Protein 2LR2 (pdb70)

Foldseek 3Di:
DDFDQADDVFVVLLVVLVPLPPDDPVLSCVLQQVQQPQDFDPVVPDPDQDDPSRGHDPSVVSSVVSVVCSVVVDDD

Sequence (76 aa):
GVDNKFNKEQQNAFYEILHLPNLNEEQRNAFIQSLKDDSYIDTNNDGAYEGDELSGSQSANLLAEAKKLNDAQAPKGVDNKFNKEQQNAFYEILHLPNLNEEQRNAFIQSLKDDSYIDTNNDGAYEGDELSGSQSANLLAEAKKLNDAQAPK

Solvent-accessible surface area: 5838 Å² total; per-residue (Å²): 135,142,123,93,165,56,84,175,110,25,64,95,2,42,126,83,0,80,124,26,95,121,100,66,118,150,60,82,71,46,23,18,88,53,2,44,76,92,38,129,60,37,62,96,129,86,79,48,119,61,48,95,6,55,20,11,11,144,1,55,110,20,44,46,94,0,124,150,62,27,86,73,129,46,110,274

Structure (mmCIF, N/CA/C/O backbone):
data_2LR2
#
_entry.id   2LR2
#
loop_
_atom_site.group_PDB
_atom_site.id
_atom_site.type_symbol
_atom_site.label_atom_id
_atom_site.label_alt_id
_atom_site.label_comp_id
_atom_site.label_asym_id
_atom_site.label_entity_id
_atom_site.label_seq_id
_atom_site.pdbx_PDB_ins_code
_atom_site.Cartn_x
_atom_site.Cartn_y
_atom_site.Cartn_z
_atom_site.occupancy
_atom_site.B_iso_or_equiv
_atom_site.auth_seq_id
_atom_site.auth_comp_id
_atom_site.auth_asym_id
_atom_site.auth_atom_id
_atom_site.pdbx_PDB_model_num
ATOM 1 N N . GLY A 1 13 ? 4.372 22.510 9.672 1.00 0.00 13 GLY A N 1
ATOM 2 C CA . GLY A 1 13 ? 4.309 21.780 10.971 1.00 0.00 13 GLY A CA 1
ATOM 3 C C . GLY A 1 13 ? 2.894 21.231 11.195 1.00 0.00 13 GLY A C 1
ATOM 4 O O . GLY A 1 13 ? 2.307 21.435 12.268 1.00 0.00 13 GLY A O 1
ATOM 8 N N . VAL A 1 14 ? 2.350 20.534 10.162 1.00 0.00 14 VAL A N 1
ATOM 9 C CA . VAL A 1 14 ? 0.983 19.930 10.201 1.00 0.00 14 VAL A CA 1
ATOM 10 C C . VAL A 1 14 ? 1.095 18.404 9.933 1.00 0.00 14 VAL A C 1
ATOM 11 O O . VAL A 1 14 ? 1.759 17.989 8.978 1.00 0.00 14 VAL A O 1
ATOM 24 N N . ASP A 1 15 ? 0.421 17.584 10.796 1.00 0.00 15 ASP A N 1
ATOM 25 C CA . ASP A 1 15 ? 0.405 16.091 10.692 1.00 0.00 15 ASP A CA 1
ATOM 26 C C . ASP A 1 15 ? -0.432 15.645 9.456 1.00 0.00 15 ASP A C 1
ATOM 27 O O . ASP A 1 15 ? -1.438 16.288 9.118 1.00 0.00 15 ASP A O 1
ATOM 36 N N . ASN A 1 16 ? 0.038 14.557 8.784 1.00 0.00 16 ASN A N 1
ATOM 37 C CA . ASN A 1 16 ? -0.590 13.988 7.552 1.00 0.00 16 ASN A CA 1
ATOM 38 C C . ASN A 1 16 ? -1.453 12.741 7.897 1.00 0.00 16 ASN A C 1
ATOM 39 O O . ASN A 1 16 ? -1.096 11.957 8.781 1.00 0.00 16 ASN A O 1
ATOM 50 N N . LYS A 1 17 ? -2.595 12.613 7.179 1.00 0.00 17 LYS A N 1
ATOM 51 C CA . LYS A 1 17 ? -3.607 11.516 7.342 1.00 0.00 17 LYS A CA 1
ATOM 52 C C . LYS A 1 17 ? -3.529 10.519 6.161 1.00 0.00 17 LYS A C 1
ATOM 53 O O . LYS A 1 17 ? -3.204 10.939 5.046 1.00 0.00 17 LYS A O 1
ATOM 72 N N . PHE A 1 18 ? -3.926 9.212 6.368 1.00 0.00 18 PHE A N 1
ATOM 73 C CA . PHE A 1 18 ? -3.978 8.249 5.219 1.00 0.00 18 PHE A CA 1
ATOM 74 C C . PHE A 1 18 ? -5.091 8.796 4.369 1.00 0.00 18 PHE A C 1
ATOM 75 O O . PHE A 1 18 ? -6.169 8.950 4.974 1.00 0.00 18 PHE A O 1
ATOM 92 N N . ASN A 1 19 ? -5.016 9.216 3.036 1.00 0.00 19 ASN A N 1
ATOM 93 C CA . ASN A 1 19 ? -6.312 9.779 2.677 1.00 0.00 19 ASN A CA 1
ATOM 94 C C . ASN A 1 19 ? -7.199 8.717 2.034 1.00 0.00 19 ASN A C 1
ATOM 95 O O . ASN A 1 19 ? -6.986 7.520 2.224 1.00 0.00 19 ASN A O 1
ATOM 106 N N . LYS A 1 20 ? -8.192 9.164 1.273 1.00 0.00 20 LYS A N 1
ATOM 107 C CA . LYS A 1 20 ? -9.105 8.242 0.606 1.00 0.00 20 LYS A CA 1
ATOM 108 C C . LYS A 1 20 ? -8.499 7.739 -0.700 1.00 0.00 20 LYS A C 1
ATOM 109 O O . LYS A 1 20 ? -8.479 6.537 -0.964 1.00 0.00 20 LYS A O 1
ATOM 128 N N . GLU A 1 21 ? -8.007 8.667 -1.514 1.00 0.00 21 GLU A N 1
ATOM 129 C CA . GLU A 1 21 ? -7.403 8.306 -2.792 1.00 0.00 21 GLU A CA 1
ATOM 130 C C . GLU A 1 21 ? -6.351 7.219 -2.598 1.00 0.00 21 GLU A C 1
ATOM 131 O O . GLU A 1 21 ? -6.107 6.412 -3.495 1.00 0.00 21 GLU A O 1
ATOM 143 N N . GLN A 1 22 ? -5.732 7.203 -1.422 1.00 0.00 22 GLN A N 1
ATOM 144 C CA . GLN A 1 22 ? -4.708 6.210 -1.122 1.00 0.00 22 GLN A CA 1
ATOM 145 C C . GLN A 1 22 ? -5.347 4.894 -0.690 1.00 0.00 22 GLN A C 1
ATOM 146 O O . GLN A 1 22 ? -5.113 3.850 -1.298 1.00 0.00 22 GLN A O 1
ATOM 160 N N . GLN A 1 23 ? -6.155 4.953 0.363 1.00 0.00 23 GLN A N 1
ATOM 161 C CA . GLN A 1 23 ? -6.824 3.759 0.868 1.00 0.00 23 GLN A CA 1
ATOM 162 C C . GLN A 1 23 ? -7.470 2.983 -0.275 1.00 0.00 23 GLN A C 1
ATOM 163 O O . GLN A 1 23 ? -7.442 1.752 -0.296 1.00 0.00 23 GLN A O 1
ATOM 177 N N . ASN A 1 24 ? -8.052 3.710 -1.223 1.00 0.00 24 ASN A N 1
ATOM 178 C CA . ASN A 1 24 ? -8.703 3.078 -2.365 1.00 0.00 24 ASN A CA 1
ATOM 179 C C . ASN A 1 24 ? -7.705 2.234 -3.151 1.00 0.00 24 ASN A C 1
ATOM 180 O O . ASN A 1 24 ? -7.981 1.084 -3.490 1.00 0.00 24 ASN A O 1
ATOM 191 N N . ALA A 1 25 ? -6.543 2.814 -3.437 1.00 0.00 25 ALA A N 1
ATOM 192 C CA . ALA A 1 25 ? -5.511 2.105 -4.184 1.00 0.00 25 ALA A CA 1
ATOM 193 C C . ALA A 1 25 ? -4.924 0.973 -3.346 1.00 0.00 25 ALA A C 1
ATOM 194 O O . ALA A 1 25 ? -4.584 -0.088 -3.869 1.00 0.00 25 ALA A O 1
ATOM 201 N N . PHE A 1 26 ? -4.810 1.207 -2.042 1.00 0.00 26 PHE A N 1
ATOM 202 C CA . PHE A 1 26 ? -4.263 0.200 -1.141 1.00 0.00 26 PHE A CA 1
ATOM 203 C C . PHE A 1 26 ? -5.063 -1.095 -1.236 1.00 0.00 26 PHE A C 1
ATOM 204 O O . PHE A 1 26 ? -4.502 -2.189 -1.174 1.00 0.00 26 PHE A O 1
ATOM 221 N N . TYR A 1 27 ? -6.377 -0.963 -1.387 1.00 0.00 27 TYR A N 1
ATOM 222 C CA . TYR A 1 27 ? -7.245 -2.130 -1.489 1.00 0.00 27 TYR A CA 1
ATOM 223 C C . TYR A 1 27 ? -7.030 -2.843 -2.820 1.00 0.00 27 TYR A C 1
ATOM 224 O O . TYR A 1 27 ? -6.948 -4.070 -2.872 1.00 0.00 27 TYR A O 1
ATOM 242 N N . GLU A 1 28 ? -6.939 -2.066 -3.894 1.00 0.00 28 GLU A N 1
ATOM 243 C CA . GLU A 1 28 ? -6.733 -2.634 -5.221 1.00 0.00 28 GLU A CA 1
ATOM 244 C C . GLU A 1 28 ? -5.502 -3.535 -5.233 1.00 0.00 28 GLU A C 1
ATOM 245 O O . GLU A 1 28 ? -5.529 -4.632 -5.792 1.00 0.00 28 GLU A O 1
ATOM 257 N N . ILE A 1 29 ? -4.425 -3.065 -4.614 1.00 0.00 29 ILE A N 1
ATOM 258 C CA . ILE A 1 29 ? -3.189 -3.837 -4.559 1.00 0.00 29 ILE A CA 1
ATOM 259 C C . ILE A 1 29 ? -3.385 -5.104 -3.733 1.00 0.00 29 ILE A C 1
ATOM 260 O O . ILE A 1 29 ? -2.724 -6.116 -3.964 1.00 0.00 29 ILE A O 1
ATOM 276 N N . LEU A 1 30 ? -4.297 -5.040 -2.768 1.00 0.00 30 LEU A N 1
ATOM 277 C CA . LEU A 1 30 ? -4.572 -6.189 -1.913 1.00 0.00 30 LEU A CA 1
ATOM 278 C C . LEU A 1 30 ? -5.507 -7.168 -2.615 1.00 0.00 30 LEU A C 1
ATOM 279 O O . LEU A 1 30 ? -5.777 -8.256 -2.107 1.00 0.00 30 LEU A O 1
ATOM 295 N N . HIS A 1 31 ? -5.998 -6.774 -3.785 1.00 0.00 31 HIS A N 1
ATOM 296 C CA . HIS A 1 31 ? -6.903 -7.626 -4.548 1.00 0.00 31 HIS A CA 1
ATOM 297 C C . HIS A 1 31 ? -6.140 -8.384 -5.630 1.00 0.00 31 HIS A C 1
ATOM 298 O O . HIS A 1 31 ? -6.724 -9.159 -6.387 1.00 0.00 31 HIS A O 1
ATOM 313 N N . LEU A 1 32 ? -4.839 -8.175 -5.767 1.00 0.00 32 LEU A N 1
ATOM 314 C CA . LEU A 1 32 ? -4.066 -8.857 -6.839 1.00 0.00 32 LEU A CA 1
ATOM 315 C C . LEU A 1 32 ? -4.134 -10.441 -6.772 1.00 0.00 32 LEU A C 1
ATOM 316 O O . LEU A 1 32 ? -3.608 -11.002 -5.831 1.00 0.00 32 LEU A O 1
ATOM 332 N N . PRO A 1 33 ? -4.725 -11.189 -7.771 1.00 0.00 33 PRO A N 1
ATOM 333 C CA . PRO A 1 33 ? -4.728 -12.721 -7.755 1.00 0.00 33 PRO A CA 1
ATOM 334 C C . PRO A 1 33 ? -3.310 -13.294 -8.006 1.00 0.00 33 PRO A C 1
ATOM 335 O O . PRO A 1 33 ? -2.454 -12.580 -8.551 1.00 0.00 33 PRO A O 1
ATOM 346 N N . ASN A 1 34 ? -3.064 -14.572 -7.561 1.00 0.00 34 ASN A N 1
ATOM 347 C CA . ASN A 1 34 ? -1.729 -15.239 -7.696 1.00 0.00 34 ASN A CA 1
ATOM 348 C C . ASN A 1 34 ? -0.683 -14.376 -6.949 1.00 0.00 34 ASN A C 1
ATOM 349 O O . ASN A 1 34 ? 0.240 -13.818 -7.558 1.00 0.00 34 ASN A O 1
ATOM 360 N N . LEU A 1 35 ? -0.933 -14.170 -5.633 1.00 0.00 35 LEU A N 1
ATOM 361 C CA . LEU A 1 35 ? -0.120 -13.260 -4.794 1.00 0.00 35 LEU A CA 1
ATOM 362 C C . LEU A 1 35 ? 1.360 -13.711 -4.650 1.00 0.00 35 LEU A C 1
ATOM 363 O O . LEU A 1 35 ? 1.649 -14.871 -4.339 1.00 0.00 35 LEU A O 1
ATOM 379 N N . ASN A 1 36 ? 2.259 -12.696 -4.783 1.00 0.00 36 ASN A N 1
ATOM 380 C CA . ASN A 1 36 ? 3.714 -12.821 -4.562 1.00 0.00 36 ASN A CA 1
ATOM 381 C C . ASN A 1 36 ? 3.890 -11.873 -3.366 1.00 0.00 36 ASN A C 1
ATOM 382 O O . ASN A 1 36 ? 3.484 -10.697 -3.431 1.00 0.00 36 ASN A O 1
ATOM 393 N N . GLU A 1 37 ? 4.354 -12.438 -2.252 1.00 0.00 37 GLU A N 1
ATOM 394 C CA . GLU A 1 37 ? 4.417 -11.733 -0.977 1.00 0.00 37 GLU A CA 1
ATOM 395 C C . GLU A 1 37 ? 5.471 -10.631 -1.025 1.00 0.00 37 GLU A C 1
ATOM 396 O O . GLU A 1 37 ? 5.219 -9.500 -0.609 1.00 0.00 37 GLU A O 1
ATOM 408 N N . GLU A 1 38 ? 6.651 -10.970 -1.534 1.00 0.00 38 GLU A N 1
ATOM 409 C CA . GLU A 1 38 ? 7.736 -10.000 -1.632 1.00 0.00 38 GLU A CA 1
ATOM 410 C C . GLU A 1 38 ? 7.280 -8.760 -2.394 1.00 0.00 38 GLU A C 1
ATOM 411 O O . GLU A 1 38 ? 7.590 -7.633 -2.007 1.00 0.00 38 GLU A O 1
ATOM 423 N N . GLN A 1 39 ? 6.543 -8.976 -3.478 1.00 0.00 39 GLN A N 1
ATOM 424 C CA . GLN A 1 39 ? 6.049 -7.868 -4.287 1.00 0.00 39 GLN A CA 1
ATOM 425 C C . GLN A 1 39 ? 4.981 -7.086 -3.530 1.00 0.00 39 GLN A C 1
ATOM 426 O O . GLN A 1 39 ? 5.071 -5.866 -3.393 1.00 0.00 39 GLN A O 1
ATOM 440 N N . ARG A 1 40 ? 3.970 -7.797 -3.042 1.00 0.00 40 ARG A N 1
ATOM 441 C CA . ARG A 1 40 ? 2.888 -7.158 -2.300 1.00 0.00 40 ARG A CA 1
ATOM 442 C C . ARG A 1 40 ? 3.449 -6.204 -1.250 1.00 0.00 40 ARG A C 1
ATOM 443 O O . ARG A 1 40 ? 3.074 -5.033 -1.198 1.00 0.00 40 ARG A O 1
ATOM 464 N N . ASN A 1 41 ? 4.350 -6.713 -0.416 1.00 0.00 41 ASN A N 1
ATOM 465 C CA . ASN A 1 41 ? 4.957 -5.896 0.629 1.00 0.00 41 ASN A CA 1
ATOM 466 C C . ASN A 1 41 ? 5.594 -4.647 0.030 1.00 0.00 41 ASN A C 1
ATOM 467 O O . ASN A 1 41 ? 5.144 -3.529 0.278 1.00 0.00 41 ASN A O 1
ATOM 478 N N . ALA A 1 42 ? 6.645 -4.845 -0.760 1.00 0.00 42 ALA A N 1
ATOM 479 C CA . ALA A 1 42 ? 7.336 -3.726 -1.389 1.00 0.00 42 ALA A CA 1
ATOM 480 C C . ALA A 1 42 ? 6.341 -2.652 -1.817 1.00 0.00 42 ALA A C 1
ATOM 481 O O . ALA A 1 42 ? 6.518 -1.472 -1.515 1.00 0.00 42 ALA A O 1
ATOM 488 N N . PHE A 1 43 ? 5.294 -3.070 -2.521 1.00 0.00 43 PHE A N 1
ATOM 489 C CA . PHE A 1 43 ? 4.276 -2.135 -2.985 1.00 0.00 43 PHE A CA 1
ATOM 490 C C . PHE A 1 43 ? 3.473 -1.589 -1.808 1.00 0.00 43 PHE A C 1
ATOM 491 O O . PHE A 1 43 ? 3.235 -0.386 -1.712 1.00 0.00 43 PHE A O 1
ATOM 508 N N . ILE A 1 44 ? 3.060 -2.483 -0.916 1.00 0.00 44 ILE A N 1
ATOM 509 C CA . ILE A 1 44 ? 2.284 -2.079 0.252 1.00 0.00 44 ILE A CA 1
ATOM 510 C C . ILE A 1 44 ? 3.081 -1.106 1.114 1.00 0.00 44 ILE A C 1
ATOM 511 O O . ILE A 1 44 ? 2.530 -0.150 1.660 1.00 0.00 44 ILE A O 1
ATOM 527 N N . GLN A 1 45 ? 4.381 -1.356 1.232 1.00 0.00 45 GLN A N 1
ATOM 528 C CA . GLN A 1 45 ? 5.245 -0.494 2.031 1.00 0.00 45 GLN A CA 1
ATOM 529 C C . GLN A 1 45 ? 5.277 0.917 1.453 1.00 0.00 45 GLN A C 1
ATOM 530 O O . GLN A 1 45 ? 5.015 1.892 2.157 1.00 0.00 45 GLN A O 1
ATOM 544 N N . SER A 1 46 ? 5.598 1.018 0.167 1.00 0.00 46 SER A N 1
ATOM 545 C CA . SER A 1 46 ? 5.660 2.315 -0.495 1.00 0.00 46 SER A CA 1
ATOM 546 C C . SER A 1 46 ? 4.392 3.118 -0.222 1.00 0.00 46 SER A C 1
ATOM 547 O O . SER A 1 46 ? 4.434 4.343 -0.110 1.00 0.00 46 SER A O 1
ATOM 555 N N . LEU A 1 47 ? 3.267 2.419 -0.117 1.00 0.00 47 LEU A N 1
ATOM 556 C CA . LEU A 1 47 ? 1.992 3.078 0.143 1.00 0.00 47 LEU A CA 1
ATOM 557 C C . LEU A 1 47 ? 1.967 3.660 1.553 1.00 0.00 47 LEU A C 1
ATOM 558 O O . LEU A 1 47 ? 1.080 4.440 1.897 1.00 0.00 47 LEU A O 1
ATOM 574 N N . LYS A 1 48 ? 2.947 3.275 2.364 1.00 0.00 48 LYS A N 1
ATOM 575 C CA . LYS A 1 48 ? 3.027 3.765 3.735 1.00 0.00 48 LYS A CA 1
ATOM 576 C C . LYS A 1 48 ? 4.138 4.803 3.869 1.00 0.00 48 LYS A C 1
ATOM 577 O O . LYS A 1 48 ? 4.078 5.683 4.727 1.00 0.00 48 LYS A O 1
ATOM 596 N N . ASP A 1 49 ? 5.274 4.572 3.157 1.00 0.00 49 ASP A N 1
ATOM 597 C CA . ASP A 1 49 ? 6.571 5.298 3.420 1.00 0.00 49 ASP A CA 1
ATOM 598 C C . ASP A 1 49 ? 6.641 6.854 3.271 1.00 0.00 49 ASP A C 1
ATOM 599 O O . ASP A 1 49 ? 7.632 7.461 3.732 1.00 0.00 49 ASP A O 1
ATOM 608 N N . ASP A 1 50 ? 5.657 7.486 2.655 1.00 0.00 50 ASP A N 1
ATOM 609 C CA . ASP A 1 50 ? 5.680 8.976 2.425 1.00 0.00 50 ASP A CA 1
ATOM 610 C C . ASP A 1 50 ? 5.699 9.837 3.768 1.00 0.00 50 ASP A C 1
ATOM 611 O O . ASP A 1 50 ? 6.468 10.791 3.857 1.00 0.00 50 ASP A O 1
ATOM 620 N N . SER A 1 51 ? 4.879 9.467 4.804 1.00 0.00 51 SER A N 1
ATOM 621 C CA . SER A 1 51 ? 4.809 10.182 6.164 1.00 0.00 51 SER A CA 1
ATOM 622 C C . SER A 1 51 ? 4.285 9.117 7.228 1.00 0.00 51 SER A C 1
ATOM 623 O O . SER A 1 51 ? 3.783 8.123 6.778 1.00 0.00 51 SER A O 1
ATOM 631 N N . TYR A 1 52 ? 4.472 9.247 8.612 1.00 0.00 52 TYR A N 1
ATOM 632 C CA . TYR A 1 52 ? 4.088 8.106 9.604 1.00 0.00 52 TYR A CA 1
ATOM 633 C C . TYR A 1 52 ? 3.196 8.400 10.969 1.00 0.00 52 TYR A C 1
ATOM 634 O O . TYR A 1 52 ? 3.488 9.426 11.579 1.00 0.00 52 TYR A O 1
ATOM 652 N N . ILE A 1 53 ? 1.990 7.683 11.482 1.00 0.00 53 ILE A N 1
ATOM 653 C CA . ILE A 1 53 ? 1.407 8.343 12.576 1.00 0.00 53 ILE A CA 1
ATOM 654 C C . ILE A 1 53 ? 0.832 7.363 13.558 1.00 0.00 53 ILE A C 1
ATOM 655 O O . ILE A 1 53 ? -0.090 6.611 13.255 1.00 0.00 53 ILE A O 1
ATOM 671 N N . ASP A 1 54 ? 1.314 7.338 14.845 1.00 0.00 54 ASP A N 1
ATOM 672 C CA . ASP A 1 54 ? 0.821 6.423 15.840 1.00 0.00 54 ASP A CA 1
ATOM 673 C C . ASP A 1 54 ? -0.518 6.841 16.373 1.00 0.00 54 ASP A C 1
ATOM 674 O O . ASP A 1 54 ? -0.681 7.207 17.539 1.00 0.00 54 ASP A O 1
ATOM 683 N N . THR A 1 55 ? -1.558 6.775 15.503 1.00 0.00 55 THR A N 1
ATOM 684 C CA . THR A 1 55 ? -2.928 7.103 15.879 1.00 0.00 55 THR A CA 1
ATOM 685 C C . THR A 1 55 ? -3.488 6.542 17.145 1.00 0.00 55 THR A C 1
ATOM 686 O O . THR A 1 55 ? -4.147 7.233 17.920 1.00 0.00 55 THR A O 1
ATOM 697 N N . ASN A 1 56 ? -3.232 5.258 17.370 1.00 0.00 56 ASN A N 1
ATOM 698 C CA . ASN A 1 56 ? -3.744 4.668 18.531 1.00 0.00 56 ASN A CA 1
ATOM 699 C C . ASN A 1 56 ? -2.950 4.740 19.824 1.00 0.00 56 ASN A C 1
ATOM 700 O O . ASN A 1 56 ? -3.242 4.220 20.900 1.00 0.00 56 ASN A O 1
ATOM 711 N N . ASN A 1 57 ? -1.863 5.553 19.676 1.00 0.00 57 ASN A N 1
ATOM 712 C CA . ASN A 1 57 ? -0.947 5.845 20.826 1.00 0.00 57 ASN A CA 1
ATOM 713 C C . ASN A 1 57 ? -0.421 4.613 21.551 1.00 0.00 57 ASN A C 1
ATOM 714 O O . ASN A 1 57 ? -0.456 4.635 22.783 1.00 0.00 57 ASN A O 1
ATOM 725 N N . ASP A 1 58 ? 0.167 3.649 20.837 1.00 0.00 58 ASP A N 1
ATOM 726 C CA . ASP A 1 58 ? 0.682 2.516 21.544 1.00 0.00 58 ASP A CA 1
ATOM 727 C C . ASP A 1 58 ? 2.185 2.288 21.366 1.00 0.00 58 ASP A C 1
ATOM 728 O O . ASP A 1 58 ? 2.738 1.267 21.775 1.00 0.00 58 ASP A O 1
ATOM 737 N N . GLY A 1 59 ? 2.847 3.279 20.753 1.00 0.00 59 GLY A N 1
ATOM 738 C CA . GLY A 1 59 ? 4.265 3.085 20.561 1.00 0.00 59 GLY A CA 1
ATOM 739 C C . GLY A 1 59 ? 4.717 2.388 19.293 1.00 0.00 59 GLY A C 1
ATOM 740 O O . GLY A 1 59 ? 5.905 2.191 19.056 1.00 0.00 59 GLY A O 1
ATOM 744 N N . ALA A 1 60 ? 3.737 1.914 18.487 1.00 0.00 60 ALA A N 1
ATOM 745 C CA . ALA A 1 60 ? 4.007 1.205 17.300 1.00 0.00 60 ALA A CA 1
ATOM 746 C C . ALA A 1 60 ? 3.192 1.719 16.113 1.00 0.00 60 ALA A C 1
ATOM 747 O O . ALA A 1 60 ? 2.173 2.376 16.331 1.00 0.00 60 ALA A O 1
ATOM 754 N N . TYR A 1 61 ? 3.626 1.458 14.875 1.00 0.00 61 TYR A N 1
ATOM 755 C CA . TYR A 1 61 ? 2.892 1.870 13.677 1.00 0.00 61 TYR A CA 1
ATOM 756 C C . TYR A 1 61 ? 2.363 0.509 13.185 1.00 0.00 61 TYR A C 1
ATOM 757 O O . TYR A 1 61 ? 3.123 -0.363 12.760 1.00 0.00 61 TYR A O 1
ATOM 775 N N . GLU A 1 62 ? 1.003 0.405 13.173 1.00 0.00 62 GLU A N 1
ATOM 776 C CA . GLU A 1 62 ? 0.432 -0.867 12.737 1.00 0.00 62 GLU A CA 1
ATOM 777 C C . GLU A 1 62 ? -0.978 -0.724 12.147 1.00 0.00 62 GLU A C 1
ATOM 778 O O . GLU A 1 62 ? -1.626 0.319 12.230 1.00 0.00 62 GLU A O 1
ATOM 790 N N . GLY A 1 63 ? -1.454 -1.804 11.564 1.00 0.00 63 GLY A N 1
ATOM 791 C CA . GLY A 1 63 ? -2.749 -1.858 10.964 1.00 0.00 63 GLY A CA 1
ATOM 792 C C . GLY A 1 63 ? -3.260 -0.668 10.188 1.00 0.00 63 GLY A C 1
ATOM 793 O O . GLY A 1 63 ? -2.637 -0.269 9.204 1.00 0.00 63 GLY A O 1
ATOM 797 N N . ASP A 1 64 ? -4.383 -0.106 10.650 1.00 0.00 64 ASP A N 1
ATOM 798 C CA . ASP A 1 64 ? -4.967 1.050 9.933 1.00 0.00 64 ASP A CA 1
ATOM 799 C C . ASP A 1 64 ? -4.041 2.264 9.946 1.00 0.00 64 ASP A C 1
ATOM 800 O O . ASP A 1 64 ? -4.304 3.174 9.162 1.00 0.00 64 ASP A O 1
ATOM 809 N N . GLU A 1 65 ? -2.970 2.198 10.698 1.00 0.00 65 GLU A N 1
ATOM 810 C CA . GLU A 1 65 ? -2.067 3.306 10.674 1.00 0.00 65 GLU A CA 1
ATOM 811 C C . GLU A 1 65 ? -1.125 3.199 9.457 1.00 0.00 65 GLU A C 1
ATOM 812 O O . GLU A 1 65 ? -0.334 4.097 9.152 1.00 0.00 65 GLU A O 1
ATOM 824 N N . LEU A 1 66 ? -1.202 2.014 8.709 1.00 0.00 66 LEU A N 1
ATOM 825 C CA . LEU A 1 66 ? -0.351 1.738 7.498 1.00 0.00 66 LEU A CA 1
ATOM 826 C C . LEU A 1 66 ? -0.446 2.690 6.186 1.00 0.00 66 LEU A C 1
ATOM 827 O O . LEU A 1 66 ? 0.565 2.890 5.610 1.00 0.00 66 LEU A O 1
ATOM 843 N N . SER A 1 67 ? -1.619 3.193 5.634 1.00 0.00 67 SER A N 1
ATOM 844 C CA . SER A 1 67 ? -1.656 3.996 4.263 1.00 0.00 67 SER A CA 1
ATOM 845 C C . SER A 1 67 ? -1.350 5.566 4.345 1.00 0.00 67 SER A C 1
ATOM 846 O O . SER A 1 67 ? -1.198 6.083 5.434 1.00 0.00 67 SER A O 1
ATOM 854 N N . GLY A 1 68 ? -1.205 6.318 3.160 1.00 0.00 68 GLY A N 1
ATOM 855 C CA . GLY A 1 68 ? -0.881 7.816 3.164 1.00 0.00 68 GLY A CA 1
ATOM 856 C C . GLY A 1 68 ? 0.357 8.149 2.332 1.00 0.00 68 GLY A C 1
ATOM 857 O O . GLY A 1 68 ? 1.390 8.517 2.902 1.00 0.00 68 GLY A O 1
ATOM 861 N N . SER A 1 69 ? 0.255 7.960 0.995 1.00 0.00 69 SER A N 1
ATOM 862 C CA . SER A 1 69 ? 1.377 8.187 0.042 1.00 0.00 69 SER A CA 1
ATOM 863 C C . SER A 1 69 ? 0.842 8.440 -1.362 1.00 0.00 69 SER A C 1
ATOM 864 O O . SER A 1 69 ? -0.291 8.148 -1.618 1.00 0.00 69 SER A O 1
ATOM 872 N N . GLN A 1 70 ? 1.722 8.911 -2.278 1.00 0.00 70 GLN A N 1
ATOM 873 C CA . GLN A 1 70 ? 1.433 9.152 -3.742 1.00 0.00 70 GLN A CA 1
ATOM 874 C C . GLN A 1 70 ? 0.952 7.820 -4.412 1.00 0.00 70 GLN A C 1
ATOM 875 O O . GLN A 1 70 ? 1.591 7.306 -5.342 1.00 0.00 70 GLN A O 1
ATOM 889 N N . SER A 1 71 ? -0.052 7.176 -3.807 1.00 0.00 71 SER A N 1
ATOM 890 C CA . SER A 1 71 ? -0.513 5.830 -4.181 1.00 0.00 71 SER A CA 1
ATOM 891 C C . SER A 1 71 ? -0.944 5.662 -5.630 1.00 0.00 71 SER A C 1
ATOM 892 O O . SER A 1 71 ? -0.909 4.538 -6.127 1.00 0.00 71 SER A O 1
ATOM 900 N N . ALA A 1 72 ? -1.369 6.736 -6.298 1.00 0.00 72 ALA A N 1
ATOM 901 C CA . ALA A 1 72 ? -1.834 6.625 -7.699 1.00 0.00 72 ALA A CA 1
ATOM 902 C C . ALA A 1 72 ? -0.718 5.984 -8.573 1.00 0.00 72 ALA A C 1
ATOM 903 O O . ALA A 1 72 ? -0.998 5.099 -9.392 1.00 0.00 72 ALA A O 1
ATOM 910 N N . ASN A 1 73 ? 0.534 6.472 -8.420 1.00 0.00 73 ASN A N 1
ATOM 911 C CA . ASN A 1 73 ? 1.660 5.974 -9.200 1.00 0.00 73 ASN A CA 1
ATOM 912 C C . ASN A 1 73 ? 1.953 4.518 -8.850 1.00 0.00 73 ASN A C 1
ATOM 913 O O . ASN A 1 73 ? 2.116 3.677 -9.734 1.00 0.00 73 ASN A O 1
ATOM 924 N N . LEU A 1 74 ? 2.018 4.229 -7.554 1.00 0.00 74 LEU A N 1
ATOM 925 C CA . LEU A 1 74 ? 2.291 2.871 -7.098 1.00 0.00 74 LEU A CA 1
ATOM 926 C C . LEU A 1 74 ? 1.206 1.915 -7.583 1.00 0.00 74 LEU A C 1
ATOM 927 O O . LEU A 1 74 ? 1.498 0.810 -8.041 1.00 0.00 74 LEU A O 1
ATOM 943 N N . LEU A 1 75 ? -0.046 2.347 -7.479 1.00 0.00 75 LEU A N 1
ATOM 944 C CA . LEU A 1 75 ? -1.168 1.521 -7.911 1.00 0.00 75 LEU A CA 1
ATOM 945 C C . LEU A 1 75 ? -1.015 1.136 -9.378 1.00 0.00 75 LEU A C 1
ATOM 946 O O . LEU A 1 75 ? -1.050 -0.044 -9.727 1.00 0.00 75 LEU A O 1
ATOM 962 N N . ALA A 1 76 ? -0.846 2.139 -10.234 1.00 0.00 76 ALA A N 1
ATOM 963 C CA . ALA A 1 76 ? -0.689 1.893 -11.663 1.00 0.00 76 ALA A CA 1
ATOM 964 C C . ALA A 1 76 ? 0.512 0.988 -11.922 1.00 0.00 76 ALA A C 1
ATOM 965 O O . ALA A 1 76 ? 0.526 0.219 -12.883 1.00 0.00 76 ALA A O 1
ATOM 972 N N . GLU A 1 77 ? 1.517 1.085 -11.058 1.00 0.00 77 GLU A N 1
ATOM 973 C CA . GLU A 1 77 ? 2.717 0.270 -11.203 1.00 0.00 77 GLU A CA 1
ATOM 974 C C . GLU A 1 77 ? 2.439 -1.171 -10.789 1.00 0.00 77 GLU A C 1
ATOM 975 O O . GLU A 1 77 ? 2.607 -2.098 -11.581 1.00 0.00 77 GLU A O 1
ATOM 987 N N . ALA A 1 78 ? 2.013 -1.352 -9.543 1.00 0.00 78 ALA A N 1
ATOM 988 C CA . ALA A 1 78 ? 1.714 -2.686 -9.035 1.00 0.00 78 ALA A CA 1
ATOM 989 C C . ALA A 1 78 ? 0.741 -3.407 -9.962 1.00 0.00 78 ALA A C 1
ATOM 990 O O . ALA A 1 78 ? 0.861 -4.611 -10.189 1.00 0.00 78 ALA A O 1
ATOM 997 N N . LYS A 1 79 ? -0.222 -2.662 -10.496 1.00 0.00 79 LYS A N 1
ATOM 998 C CA . LYS A 1 79 ? -1.210 -3.241 -11.398 1.00 0.00 79 LYS A CA 1
ATOM 999 C C . LYS A 1 79 ? -0.558 -3.651 -12.715 1.00 0.00 79 LYS A C 1
ATOM 1000 O O . LYS A 1 79 ? -0.939 -4.652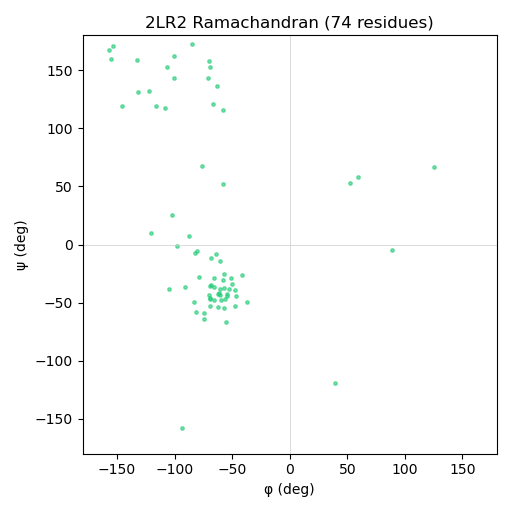 -13.322 1.00 0.00 79 LYS A O 1
ATOM 1019 N N . LYS A 1 80 ? 0.425 -2.870 -13.150 1.00 0.00 80 LYS A N 1
ATOM 1020 C CA . LYS A 1 80 ? 1.123 -3.161 -14.397 1.00 0.00 80 LYS A CA 1
ATOM 1021 C C . LYS A 1 80 ? 1.906 -4.465 -14.280 1.00 0.00 80 LYS A C 1
ATOM 1022 O O . LYS A 1 80 ? 1.995 -5.235 -15.236 1.00 0.00 80 LYS A O 1
ATOM 1041 N N . LEU A 1 81 ? 2.472 -4.706 -13.101 1.00 0.00 81 LEU A N 1
ATOM 1042 C CA . LEU A 1 81 ? 3.245 -5.921 -12.870 1.00 0.00 81 LEU A CA 1
ATOM 1043 C C . LEU A 1 81 ? 2.320 -7.125 -12.727 1.00 0.00 81 LEU A C 1
ATOM 1044 O O . LEU A 1 81 ? 2.352 -8.046 -13.543 1.00 0.00 81 LEU A O 1
ATOM 1060 N N . ASN A 1 82 ? 1.497 -7.111 -11.684 1.00 0.00 82 ASN A N 1
ATOM 1061 C CA . ASN A 1 82 ? 0.566 -8.208 -11.443 1.00 0.00 82 ASN A CA 1
ATOM 1062 C C . ASN A 1 82 ? -0.072 -8.666 -12.750 1.00 0.00 82 ASN A C 1
ATOM 1063 O O . ASN A 1 82 ? -0.484 -9.818 -12.881 1.00 0.00 82 ASN A O 1
ATOM 1074 N N . ASP A 1 83 ? -0.149 -7.756 -13.716 1.00 0.00 83 ASP A N 1
ATOM 1075 C CA . ASP A 1 83 ? -0.739 -8.078 -15.010 1.00 0.00 83 ASP A CA 1
ATOM 1076 C C . ASP A 1 83 ? 0.328 -8.584 -15.974 1.00 0.00 83 ASP A C 1
ATOM 1077 O O . ASP A 1 83 ? 0.073 -9.473 -16.787 1.00 0.00 83 ASP A O 1
ATOM 1086 N N . ALA A 1 84 ? 1.524 -8.013 -15.878 1.00 0.00 84 ALA A N 1
ATOM 1087 C CA . ALA A 1 84 ? 2.624 -8.415 -16.747 1.00 0.00 84 ALA A CA 1
ATOM 1088 C C . ALA A 1 84 ? 3.246 -9.718 -16.257 1.00 0.00 84 ALA A C 1
ATOM 1089 O O . ALA A 1 84 ? 3.801 -10.487 -17.042 1.00 0.00 84 ALA A O 1
ATOM 1096 N N . GLN A 1 85 ? 3.148 -9.960 -14.953 1.00 0.00 85 GLN A N 1
ATOM 1097 C CA . GLN A 1 85 ? 3.705 -11.175 -14.368 1.00 0.00 85 GLN A CA 1
ATOM 1098 C C . GLN A 1 85 ? 2.601 -12.189 -14.088 1.00 0.00 85 GLN A C 1
ATOM 1099 O O . GLN A 1 85 ? 2.739 -13.046 -13.215 1.00 0.00 85 GLN A O 1
ATOM 1113 N N . ALA A 1 86 ? 1.506 -12.085 -14.833 1.00 0.00 86 ALA A N 1
ATOM 1114 C CA . ALA A 1 86 ? 0.383 -12.999 -14.656 1.00 0.00 86 ALA A CA 1
ATOM 1115 C C . ALA A 1 86 ? 0.397 -14.080 -15.732 1.00 0.00 86 ALA A C 1
ATOM 1116 O O . ALA A 1 86 ? 1.067 -13.945 -16.756 1.00 0.00 86 ALA A O 1
ATOM 1123 N N . PRO A 1 87 ? -0.333 -15.242 -15.558 1.00 0.00 87 PRO A N 1
ATOM 1124 C CA . PRO A 1 87 ? -0.354 -16.355 -16.610 1.00 0.00 87 PRO A CA 1
ATOM 1125 C C . PRO A 1 87 ? -1.116 -15.934 -17.893 1.00 0.00 87 PRO A C 1
ATOM 1126 O O . PRO A 1 87 ? -2.023 -15.099 -17.824 1.00 0.00 87 PRO A O 1
ATOM 1137 N N . LYS A 1 88 ? -0.736 -16.536 -19.049 1.00 0.00 88 LYS A N 1
ATOM 1138 C CA . LYS A 1 88 ? -1.377 -16.249 -20.367 1.00 0.00 88 LYS A CA 1
ATOM 1139 C C . LYS A 1 88 ? -2.756 -16.969 -20.459 1.00 0.00 88 LYS A C 1
ATOM 1140 O O . LYS A 1 88 ? -3.029 -17.808 -19.612 1.00 0.00 88 LYS A O 1
ATOM 1160 N N . GLY A 1 13 ? 2.060 22.163 5.002 1.00 0.00 13 GLY A N 2
ATOM 1161 C CA . GLY A 1 13 ? 2.023 22.677 6.402 1.00 0.00 13 GLY A CA 2
ATOM 1162 C C . GLY A 1 13 ? 1.503 21.585 7.348 1.00 0.00 13 GLY A C 2
ATOM 1163 O O . GLY A 1 13 ? 1.910 21.527 8.515 1.00 0.00 13 GLY A O 2
ATOM 1167 N N . VAL A 1 14 ? 0.590 20.724 6.825 1.00 0.00 14 VAL A N 2
ATOM 1168 C CA . VAL A 1 14 ? -0.024 19.602 7.596 1.00 0.00 14 VAL A CA 2
ATOM 1169 C C . VAL A 1 14 ? 0.258 18.269 6.849 1.00 0.00 14 VAL A C 2
ATOM 1170 O O . VAL A 1 14 ? 0.033 18.177 5.639 1.00 0.00 14 VAL A O 2
ATOM 1183 N N . ASP A 1 15 ? 0.740 17.239 7.610 1.00 0.00 15 ASP A N 2
ATOM 1184 C CA . ASP A 1 15 ? 1.059 15.879 7.076 1.00 0.00 15 ASP A CA 2
ATOM 1185 C C . ASP A 1 15 ? -0.251 15.071 6.821 1.00 0.00 15 ASP A C 2
ATOM 1186 O O . ASP A 1 15 ? -1.258 15.281 7.512 1.00 0.00 15 ASP A O 2
ATOM 1195 N N . ASN A 1 16 ? -0.211 14.164 5.805 1.00 0.00 16 ASN A N 2
ATOM 1196 C CA . ASN A 1 16 ? -1.373 13.315 5.394 1.00 0.00 16 ASN A CA 2
ATOM 1197 C C . ASN A 1 16 ? -1.309 11.927 6.099 1.00 0.00 16 ASN A C 2
ATOM 1198 O O . ASN A 1 16 ? -0.488 11.067 5.750 1.00 0.00 16 ASN A O 2
ATOM 1209 N N . LYS A 1 17 ? -2.182 11.746 7.117 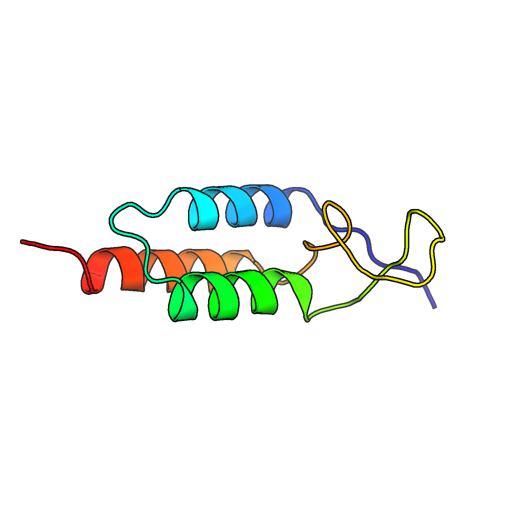1.00 0.00 17 LYS A N 2
ATOM 1210 C CA . LYS A 1 17 ? -2.245 10.512 7.955 1.00 0.00 17 LYS A CA 2
ATOM 1211 C C . LYS A 1 17 ? -2.642 9.247 7.132 1.00 0.00 17 LYS A C 2
ATOM 1212 O O . LYS A 1 17 ? -2.028 8.193 7.288 1.00 0.00 17 LYS A O 2
ATOM 1231 N N . PHE A 1 18 ? -3.661 9.353 6.255 1.00 0.00 18 PHE A N 2
ATOM 1232 C CA . PHE A 1 18 ? -4.129 8.213 5.403 1.00 0.00 18 PHE A CA 2
ATOM 1233 C C . PHE A 1 18 ? -5.202 8.783 4.524 1.00 0.00 18 PHE A C 2
ATOM 1234 O O . PHE A 1 18 ? -6.276 9.009 5.081 1.00 0.00 18 PHE A O 2
ATOM 1251 N N . ASN A 1 19 ? -5.099 9.181 3.226 1.00 0.00 19 ASN A N 2
ATOM 1252 C CA . ASN A 1 19 ? -6.375 9.772 2.842 1.00 0.00 19 ASN A CA 2
ATOM 1253 C C . ASN A 1 19 ? -7.261 8.737 2.154 1.00 0.00 19 ASN A C 2
ATOM 1254 O O . ASN A 1 19 ? -7.073 7.534 2.327 1.00 0.00 19 ASN A O 2
ATOM 1265 N N . LYS A 1 20 ? -8.225 9.215 1.375 1.00 0.00 20 LYS A N 2
ATOM 1266 C CA . LYS A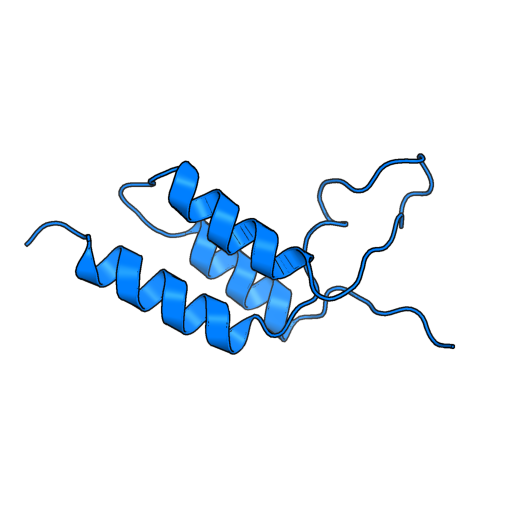 1 20 ? -9.133 8.321 0.665 1.00 0.00 20 LYS A CA 2
ATOM 1267 C C . LYS A 1 20 ? -8.499 7.832 -0.633 1.00 0.00 20 LYS A C 2
ATOM 1268 O O . LYS A 1 20 ? -8.491 6.635 -0.919 1.00 0.00 20 LYS A O 2
ATOM 1287 N N . GLU A 1 21 ? -7.970 8.767 -1.415 1.00 0.00 21 GLU A N 2
ATOM 1288 C CA . GLU A 1 21 ? -7.336 8.419 -2.682 1.00 0.00 21 GLU A CA 2
ATOM 1289 C C . GLU A 1 21 ? -6.308 7.311 -2.480 1.00 0.00 21 GLU A C 2
ATOM 1290 O O . GLU A 1 21 ? -6.052 6.517 -3.385 1.00 0.00 21 GLU A O 2
ATOM 1302 N N . GLN A 1 22 ? -5.722 7.263 -1.288 1.00 0.00 22 GLN A N 2
ATOM 1303 C CA . GLN A 1 22 ? -4.723 6.248 -0.978 1.00 0.00 22 GLN A CA 2
ATOM 1304 C C . GLN A 1 22 ? -5.395 4.935 -0.589 1.00 0.00 22 GLN A C 2
ATOM 1305 O O . GLN A 1 22 ? -5.161 3.899 -1.210 1.00 0.00 22 GLN A O 2
ATOM 1319 N N . GLN A 1 23 ? -6.232 4.988 0.442 1.00 0.00 23 GLN A N 2
ATOM 1320 C CA . GLN A 1 23 ? -6.934 3.796 0.906 1.00 0.00 23 GLN A CA 2
ATOM 1321 C C . GLN A 1 23 ? -7.560 3.052 -0.269 1.00 0.00 23 GLN A C 2
ATOM 1322 O O . GLN A 1 23 ? -7.551 1.822 -0.313 1.00 0.00 23 GLN A O 2
ATOM 1336 N N . ASN A 1 24 ? -8.103 3.806 -1.219 1.00 0.00 24 ASN A N 2
ATOM 1337 C CA . ASN A 1 24 ? -8.732 3.207 -2.391 1.00 0.00 24 ASN A CA 2
ATOM 1338 C C . ASN A 1 24 ? -7.726 2.361 -3.164 1.00 0.00 24 ASN A C 2
ATOM 1339 O O . ASN A 1 24 ? -8.011 1.222 -3.533 1.00 0.00 24 ASN A O 2
ATOM 1350 N N . ALA A 1 25 ? -6.547 2.926 -3.407 1.00 0.00 25 ALA A N 2
ATOM 1351 C CA . ALA A 1 25 ? -5.507 2.214 -4.139 1.00 0.00 25 ALA A CA 2
ATOM 1352 C C . ALA A 1 25 ? -4.962 1.057 -3.306 1.00 0.00 25 ALA A C 2
ATOM 1353 O O . ALA A 1 25 ? -4.624 0.001 -3.839 1.00 0.00 25 ALA A O 2
ATOM 1360 N N . PHE A 1 26 ? -4.880 1.265 -1.995 1.00 0.00 26 PHE A N 2
ATOM 1361 C CA . PHE A 1 26 ? -4.375 0.233 -1.099 1.00 0.00 26 PHE A CA 2
ATOM 1362 C C . PHE A 1 26 ? -5.193 -1.047 -1.240 1.00 0.00 26 PHE A C 2
ATOM 1363 O O . PHE A 1 26 ? -4.652 -2.151 -1.183 1.00 0.00 26 PHE A O 2
ATOM 1380 N N . TYR A 1 27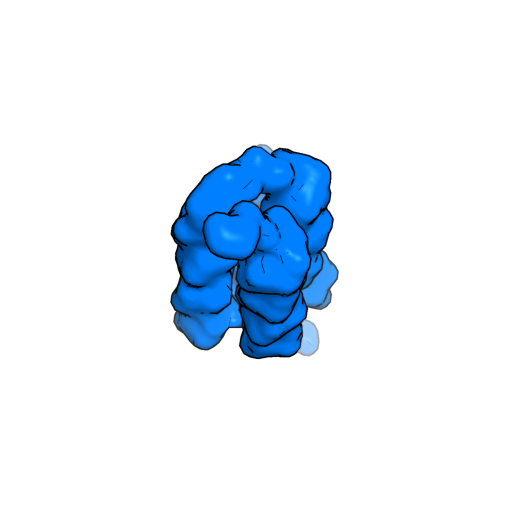 ? -6.500 -0.890 -1.425 1.00 0.00 27 TYR A N 2
ATOM 1381 C CA . TYR A 1 27 ? -7.384 -2.040 -1.573 1.00 0.00 27 TYR A CA 2
ATOM 1382 C C . TYR A 1 27 ? -7.143 -2.732 -2.911 1.00 0.00 27 TYR A C 2
ATOM 1383 O O . TYR A 1 27 ? -7.080 -3.959 -2.984 1.00 0.00 27 TYR A O 2
ATOM 1401 N N . GLU A 1 28 ? -7.010 -1.937 -3.967 1.00 0.00 28 GLU A N 2
ATOM 1402 C CA . GLU A 1 28 ? -6.776 -2.484 -5.299 1.00 0.00 28 GLU A CA 2
ATOM 1403 C C . GLU A 1 28 ? -5.560 -3.405 -5.293 1.00 0.00 28 GLU A C 2
ATOM 1404 O O . GLU A 1 28 ? -5.589 -4.491 -5.874 1.00 0.00 28 GLU A O 2
ATOM 1416 N N . ILE A 1 29 ? -4.493 -2.964 -4.636 1.00 0.00 29 ILE A N 2
ATOM 1417 C CA . ILE A 1 29 ? -3.272 -3.758 -4.561 1.00 0.00 29 ILE A CA 2
ATOM 1418 C C . ILE A 1 29 ? -3.511 -5.036 -3.765 1.00 0.00 29 ILE A C 2
ATOM 1419 O O . ILE A 1 29 ? -2.860 -6.055 -3.997 1.00 0.00 29 ILE A O 2
ATOM 1435 N N . LEU A 1 30 ? -4.449 -4.975 -2.825 1.00 0.00 30 LEU A N 2
ATOM 1436 C CA . LEU A 1 30 ? -4.766 -6.135 -2.000 1.00 0.00 30 LEU A CA 2
ATOM 1437 C C . LEU A 1 30 ? -5.697 -7.085 -2.746 1.00 0.00 30 LEU A C 2
ATOM 1438 O O . LEU A 1 30 ? -5.999 -8.178 -2.266 1.00 0.00 30 LEU A O 2
ATOM 1454 N N . HIS A 1 31 ? -6.148 -6.661 -3.921 1.00 0.00 31 HIS A N 2
ATOM 1455 C CA . HIS A 1 31 ? -7.045 -7.484 -4.725 1.00 0.00 31 HIS A CA 2
ATOM 1456 C C . HIS A 1 31 ? -6.265 -8.234 -5.800 1.00 0.00 31 HIS A C 2
ATOM 1457 O O . HIS A 1 31 ? -6.840 -8.985 -6.587 1.00 0.00 31 HIS A O 2
ATOM 1472 N N . LEU A 1 32 ? -4.952 -8.048 -5.9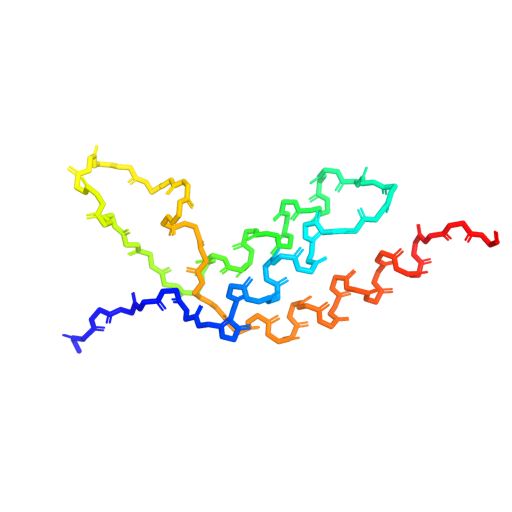05 1.00 0.00 32 LEU A N 2
ATOM 1473 C CA . LEU A 1 32 ? -4.148 -8.724 -6.974 1.00 0.00 32 LEU A CA 2
ATOM 1474 C C . LEU A 1 32 ? -4.023 -10.278 -6.727 1.00 0.00 32 LEU A C 2
ATOM 1475 O O . LEU A 1 32 ? -3.234 -10.683 -5.863 1.00 0.00 32 LEU A O 2
ATOM 1491 N N . PRO A 1 33 ? -4.786 -11.175 -7.455 1.00 0.00 33 PRO A N 2
ATOM 1492 C CA . PRO A 1 33 ? -4.696 -12.691 -7.264 1.00 0.00 33 PRO A CA 2
ATOM 1493 C C . PRO A 1 33 ? -3.371 -13.264 -7.825 1.00 0.00 33 PRO A C 2
ATOM 1494 O O . PRO A 1 33 ? -2.790 -12.668 -8.740 1.00 0.00 33 PRO A O 2
ATOM 1505 N N . ASN A 1 34 ? -2.918 -14.434 -7.279 1.00 0.00 34 ASN A N 2
ATOM 1506 C CA . ASN A 1 34 ? -1.665 -15.120 -7.729 1.00 0.00 34 ASN A CA 2
ATOM 1507 C C . ASN A 1 34 ? -0.458 -14.162 -7.564 1.00 0.00 34 ASN A C 2
ATOM 1508 O O . ASN A 1 34 ? 0.461 -14.128 -8.394 1.00 0.00 34 ASN A O 2
ATOM 1519 N N . LEU A 1 35 ? -0.506 -13.364 -6.472 1.00 0.00 35 LEU A N 2
ATOM 1520 C CA . LEU A 1 35 ? 0.526 -12.346 -6.170 1.00 0.00 35 LEU A CA 2
ATOM 1521 C C . LEU A 1 35 ? 1.519 -12.834 -5.107 1.00 0.00 35 LEU A C 2
ATOM 1522 O O . LEU A 1 35 ? 1.122 -13.285 -4.027 1.00 0.00 35 LEU A O 2
ATOM 1538 N N . ASN A 1 36 ? 2.820 -12.684 -5.447 1.00 0.00 36 ASN A N 2
ATOM 1539 C CA . ASN A 1 36 ? 3.920 -13.026 -4.552 1.00 0.00 36 ASN A CA 2
ATOM 1540 C C . ASN A 1 36 ? 3.855 -11.997 -3.379 1.00 0.00 36 ASN A C 2
ATOM 1541 O O . ASN A 1 36 ? 3.668 -10.794 -3.570 1.00 0.00 36 ASN A O 2
ATOM 1552 N N . GLU A 1 37 ? 4.063 -12.525 -2.209 1.00 0.00 37 GLU A N 2
ATOM 1553 C CA . GLU A 1 37 ? 4.102 -11.845 -0.920 1.00 0.00 37 GLU A CA 2
ATOM 1554 C C . GLU A 1 37 ? 5.175 -10.760 -0.918 1.00 0.00 37 GLU A C 2
ATOM 1555 O O . GLU A 1 37 ? 4.930 -9.633 -0.488 1.00 0.00 37 GLU A O 2
ATOM 1567 N N . GLU A 1 38 ? 6.363 -11.109 -1.400 1.00 0.00 38 GLU A N 2
ATOM 1568 C CA . GLU A 1 38 ? 7.466 -10.156 -1.450 1.00 0.00 38 GLU A CA 2
ATOM 1569 C C . GLU A 1 38 ? 7.052 -8.894 -2.200 1.00 0.00 38 GLU A C 2
ATOM 1570 O O . GLU A 1 38 ? 7.369 -7.780 -1.784 1.00 0.00 38 GLU A O 2
ATOM 1582 N N . GLN A 1 39 ? 6.342 -9.078 -3.308 1.00 0.00 39 GLN A N 2
ATOM 1583 C CA . GLN A 1 39 ? 5.889 -7.947 -4.110 1.00 0.00 39 GLN A CA 2
ATOM 1584 C C . GLN A 1 39 ? 4.813 -7.162 -3.368 1.00 0.00 39 GLN A C 2
ATOM 1585 O O . GLN A 1 39 ? 4.919 -5.946 -3.205 1.00 0.00 39 GLN A O 2
ATOM 1599 N N . ARG A 1 40 ? 3.777 -7.864 -2.922 1.00 0.00 40 ARG A N 2
ATOM 1600 C CA . ARG A 1 40 ? 2.685 -7.221 -2.198 1.00 0.00 40 ARG A CA 2
ATOM 1601 C C . ARG A 1 40 ? 3.232 -6.296 -1.115 1.00 0.00 40 ARG A C 2
ATOM 1602 O O . ARG A 1 40 ? 2.875 -5.120 -1.051 1.00 0.00 40 ARG A O 2
ATOM 1623 N N . ASN A 1 41 ? 4.101 -6.836 -0.266 1.00 0.00 41 ASN A N 2
ATOM 1624 C CA . ASN A 1 41 ? 4.691 -6.048 0.811 1.00 0.00 41 ASN A CA 2
ATOM 1625 C C . ASN A 1 41 ? 5.365 -4.799 0.253 1.00 0.00 41 ASN A C 2
ATOM 1626 O O . ASN A 1 41 ? 4.926 -3.679 0.510 1.00 0.00 41 ASN A O 2
ATOM 1637 N N . ALA A 1 42 ? 6.434 -5.000 -0.511 1.00 0.00 42 ALA A N 2
ATOM 1638 C CA . ALA A 1 42 ? 7.161 -3.882 -1.099 1.00 0.00 42 ALA A CA 2
ATOM 1639 C C . ALA A 1 42 ? 6.196 -2.783 -1.534 1.00 0.00 42 ALA A C 2
ATOM 1640 O O . ALA A 1 42 ? 6.383 -1.612 -1.205 1.00 0.00 42 ALA A O 2
ATOM 1647 N N . 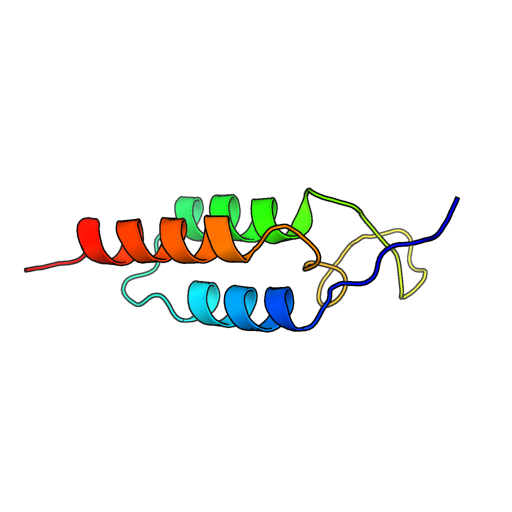PHE A 1 43 ? 5.162 -3.171 -2.275 1.00 0.00 43 PHE A N 2
ATOM 1648 C CA . PHE A 1 43 ? 4.173 -2.210 -2.749 1.00 0.00 43 PHE A CA 2
ATOM 1649 C C . PHE A 1 43 ? 3.346 -1.673 -1.585 1.00 0.00 43 PHE A C 2
ATOM 1650 O O . PHE A 1 43 ? 3.125 -0.468 -1.473 1.00 0.00 43 PHE A O 2
ATOM 1667 N N . ILE A 1 44 ? 2.894 -2.576 -0.722 1.00 0.00 44 ILE A N 2
ATOM 1668 C CA . ILE A 1 44 ? 2.092 -2.181 0.432 1.00 0.00 44 ILE A CA 2
ATOM 1669 C C . ILE A 1 44 ? 2.880 -1.237 1.334 1.00 0.00 44 ILE A C 2
ATOM 1670 O O . ILE A 1 44 ? 2.330 -0.283 1.882 1.00 0.00 44 ILE A O 2
ATOM 1686 N N . GLN A 1 45 ? 4.172 -1.511 1.483 1.00 0.00 45 GLN A N 2
ATOM 1687 C CA . GLN A 1 45 ? 5.027 -0.679 2.322 1.00 0.00 45 GLN A CA 2
ATOM 1688 C C . GLN A 1 45 ? 5.099 0.742 1.772 1.00 0.00 45 GLN A C 2
ATOM 1689 O O . GLN A 1 45 ? 4.833 1.708 2.487 1.00 0.00 45 GLN A O 2
ATOM 1703 N N . SER A 1 46 ? 5.457 0.861 0.498 1.00 0.00 46 SER A N 2
ATOM 1704 C CA . SER A 1 46 ? 5.559 2.169 -0.138 1.00 0.00 46 SER A CA 2
ATOM 1705 C C . SER A 1 46 ? 4.297 2.988 0.115 1.00 0.00 46 SER A C 2
ATOM 1706 O O . SER A 1 46 ? 4.355 4.210 0.251 1.00 0.00 46 SER A O 2
ATOM 1714 N N . LEU A 1 47 ? 3.158 2.306 0.176 1.00 0.00 47 LEU A N 2
ATOM 1715 C CA . LEU A 1 47 ? 1.887 2.981 0.413 1.00 0.00 47 LEU A CA 2
ATOM 1716 C C . LEU A 1 47 ? 1.832 3.538 1.832 1.00 0.00 47 LEU A C 2
ATOM 1717 O O . LEU A 1 47 ? 0.948 4.326 2.166 1.00 0.00 47 LEU A O 2
ATOM 1733 N N . LYS A 1 48 ? 2.782 3.121 2.662 1.00 0.00 48 LYS A N 2
ATOM 1734 C CA . LYS A 1 48 ? 2.832 3.585 4.044 1.00 0.00 48 LYS A CA 2
ATOM 1735 C C . LYS A 1 48 ? 3.955 4.601 4.229 1.00 0.00 48 LYS A C 2
ATOM 1736 O O . LYS A 1 48 ? 3.886 5.466 5.101 1.00 0.00 48 LYS A O 2
ATOM 1755 N N . ASP A 1 49 ? 5.093 4.411 3.519 1.00 0.00 49 ASP A N 2
ATOM 1756 C CA . ASP A 1 49 ? 6.371 5.192 3.750 1.00 0.00 49 ASP A CA 2
ATOM 1757 C C . ASP A 1 49 ? 6.318 6.739 3.517 1.00 0.00 49 ASP A C 2
ATOM 1758 O O . ASP A 1 49 ? 7.305 7.437 3.810 1.00 0.00 49 ASP A O 2
ATOM 1767 N N . ASP A 1 50 ? 5.221 7.267 2.961 1.00 0.00 50 ASP A N 2
ATOM 1768 C CA . ASP A 1 50 ? 5.086 8.739 2.651 1.00 0.00 50 ASP A CA 2
ATOM 1769 C C . ASP A 1 50 ? 5.188 9.673 3.938 1.00 0.00 50 ASP A C 2
ATOM 1770 O O . ASP A 1 50 ? 5.890 10.677 3.903 1.00 0.00 50 ASP A O 2
ATOM 1779 N N . SER A 1 51 ? 4.508 9.294 5.075 1.00 0.00 51 SER A N 2
ATOM 1780 C CA . SER A 1 51 ? 4.542 10.046 6.416 1.00 0.00 51 SER A CA 2
ATOM 1781 C C . SER A 1 51 ? 4.177 8.980 7.548 1.00 0.00 51 SER A C 2
ATOM 1782 O O . SER A 1 51 ? 3.640 7.978 7.179 1.00 0.00 51 SER A O 2
ATOM 1790 N N . TYR A 1 52 ? 4.526 9.143 8.887 1.00 0.00 52 TYR A N 2
ATOM 1791 C CA . TYR A 1 52 ? 4.289 8.023 9.930 1.00 0.00 52 TYR A CA 2
ATOM 1792 C C . TYR A 1 52 ? 3.439 8.305 11.296 1.00 0.00 52 TYR A C 2
ATOM 1793 O O . TYR A 1 52 ? 3.796 9.286 11.966 1.00 0.00 52 TYR A O 2
ATOM 1811 N N . ILE A 1 53 ? 2.236 7.611 11.787 1.00 0.00 53 ILE A N 2
ATOM 1812 C CA . ILE A 1 53 ? 1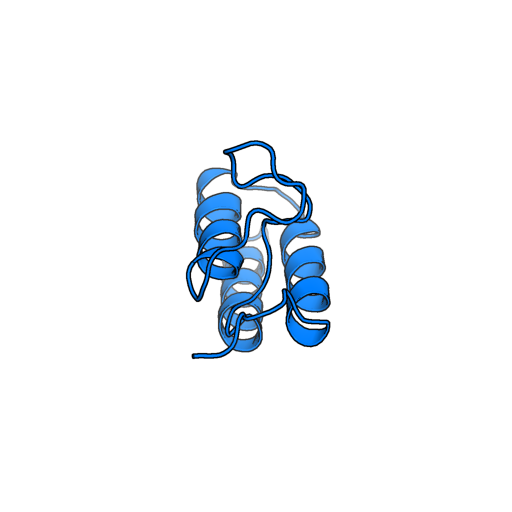.707 8.244 12.924 1.00 0.00 53 ILE A CA 2
ATOM 1813 C C . ILE A 1 53 ? 1.125 7.245 13.883 1.00 0.00 53 ILE A C 2
ATOM 1814 O O . ILE A 1 53 ? 0.170 6.538 13.575 1.00 0.00 53 ILE A O 2
ATOM 1830 N N . ASP A 1 54 ? 1.641 7.152 15.153 1.00 0.00 54 ASP A N 2
ATOM 1831 C CA . ASP A 1 54 ? 1.144 6.214 16.124 1.00 0.00 54 ASP A CA 2
ATOM 1832 C C . ASP A 1 54 ? -0.166 6.655 16.712 1.00 0.00 54 ASP A C 2
ATOM 1833 O O . ASP A 1 54 ? -0.283 6.979 17.895 1.00 0.00 54 ASP A O 2
ATOM 1842 N N . THR A 1 55 ? -1.230 6.661 15.870 1.00 0.00 55 THR A N 2
ATOM 1843 C CA . THR A 1 55 ? -2.577 7.018 16.298 1.00 0.00 55 THR A CA 2
ATOM 1844 C C . THR A 1 55 ? -3.121 6.425 17.556 1.00 0.00 55 THR A C 2
ATOM 1845 O O . THR A 1 55 ? -3.734 7.106 18.376 1.00 0.00 55 THR A O 2
ATOM 1856 N N . ASN A 1 56 ? -2.905 5.125 17.724 1.00 0.00 56 ASN A N 2
ATOM 1857 C CA . ASN A 1 56 ? -3.404 4.506 18.874 1.00 0.00 56 ASN A CA 2
ATOM 1858 C C . ASN A 1 56 ? -2.573 4.499 20.146 1.00 0.00 56 ASN A C 2
ATOM 1859 O O . ASN A 1 56 ? -2.854 3.945 21.207 1.00 0.00 56 ASN A O 2
ATOM 1870 N N . ASN A 1 57 ? -1.463 5.280 19.998 1.00 0.00 57 ASN A N 2
ATOM 1871 C CA . ASN A 1 57 ? -0.507 5.493 21.132 1.00 0.00 57 ASN A CA 2
ATOM 1872 C C . ASN A 1 57 ? -0.004 4.217 21.792 1.00 0.00 57 ASN A C 2
ATOM 1873 O O . ASN A 1 57 ? -0.005 4.188 23.025 1.00 0.00 57 ASN A O 2
ATOM 1884 N N . ASP A 1 58 ? 0.530 3.262 21.024 1.00 0.00 58 ASP A N 2
ATOM 1885 C CA . ASP A 1 58 ? 1.024 2.085 21.670 1.00 0.00 58 ASP A CA 2
ATOM 1886 C C . ASP A 1 58 ? 2.514 1.814 21.440 1.00 0.00 58 ASP A C 2
ATOM 1887 O O . ASP A 1 58 ? 3.042 0.758 21.792 1.00 0.00 58 ASP A O 2
ATOM 1896 N N . GLY A 1 59 ? 3.193 2.805 20.848 1.00 0.00 59 GLY A N 2
ATOM 1897 C CA . GLY A 1 59 ? 4.597 2.572 20.607 1.00 0.00 59 GLY A CA 2
ATOM 1898 C C . GLY A 1 59 ? 4.989 1.912 19.300 1.00 0.00 59 GLY A C 2
ATOM 1899 O O . GLY A 1 59 ? 6.164 1.685 19.022 1.00 0.00 59 GLY A O 2
ATOM 1903 N N . ALA A 1 60 ? 3.972 1.506 18.505 1.00 0.00 60 ALA A N 2
ATOM 1904 C CA . ALA A 1 60 ? 4.184 0.836 17.283 1.00 0.00 60 ALA A CA 2
ATOM 1905 C C . ALA A 1 60 ? 3.356 1.425 16.142 1.00 0.00 60 ALA A C 2
ATOM 1906 O O . ALA A 1 60 ? 2.367 2.106 16.415 1.00 0.00 60 ALA A O 2
ATOM 1913 N N . TYR A 1 61 ? 3.746 1.201 14.882 1.00 0.00 61 TYR A N 2
ATOM 1914 C CA . TYR A 1 61 ? 2.995 1.686 13.723 1.00 0.00 61 TYR A CA 2
ATOM 1915 C C . TYR A 1 61 ? 2.405 0.364 13.192 1.00 0.00 61 TYR A C 2
ATOM 1916 O O . TYR A 1 61 ? 3.122 -0.514 12.712 1.00 0.00 61 TYR A O 2
ATOM 1934 N N . GLU A 1 62 ? 1.043 0.308 13.216 1.00 0.00 62 GLU A N 2
ATOM 1935 C CA . GLU A 1 62 ? 0.416 -0.926 12.746 1.00 0.00 62 GLU A CA 2
ATOM 1936 C C . GLU A 1 62 ? -1.004 -0.712 12.203 1.00 0.00 62 GLU A C 2
ATOM 1937 O O . GLU A 1 62 ? -1.613 0.348 12.345 1.00 0.00 62 GLU A O 2
ATOM 1949 N N . GLY A 1 63 ? -1.534 -1.750 11.592 1.00 0.00 63 GLY A N 2
ATOM 1950 C CA . GLY A 1 63 ? -2.846 -1.736 11.027 1.00 0.00 63 GLY A CA 2
ATOM 1951 C C . GLY A 1 63 ? -3.336 -0.498 10.314 1.00 0.00 63 GLY A C 2
ATOM 1952 O O . GLY A 1 63 ? -2.726 -0.082 9.330 1.00 0.00 63 GLY A O 2
ATOM 1956 N N . ASP A 1 64 ? -4.425 0.082 10.831 1.00 0.00 64 ASP A N 2
ATOM 1957 C CA . ASP A 1 64 ? -4.988 1.285 10.177 1.00 0.00 64 ASP A CA 2
ATOM 1958 C C . ASP A 1 64 ? -4.019 2.466 10.212 1.00 0.00 64 ASP A C 2
ATOM 1959 O O . ASP A 1 64 ? -4.272 3.415 9.473 1.00 0.00 64 ASP A O 2
ATOM 1968 N N . GLU A 1 65 ? -2.931 2.333 10.929 1.00 0.00 65 GLU A N 2
ATOM 1969 C CA . GLU A 1 65 ? -1.992 3.409 10.924 1.00 0.00 65 GLU A CA 2
ATOM 1970 C C . GLU A 1 65 ? -1.088 3.320 9.677 1.00 0.00 65 GLU A C 2
ATOM 1971 O O . GLU A 1 65 ? -0.274 4.203 9.385 1.00 0.00 65 GLU A O 2
ATOM 1983 N N . LEU A 1 66 ? -1.217 2.145 8.931 1.00 0.00 66 LEU A N 2
ATOM 1984 C CA . LEU A 1 66 ? -0.331 1.825 7.780 1.00 0.00 66 LEU A CA 2
ATOM 1985 C C . LEU A 1 66 ? -0.562 2.553 6.339 1.00 0.00 66 LEU A C 2
ATOM 1986 O O . LEU A 1 66 ? 0.203 2.273 5.464 1.00 0.00 66 LEU A O 2
ATOM 2002 N N . SER A 1 67 ? -1.590 3.438 6.057 1.00 0.00 67 SER A N 2
ATOM 2003 C CA . SER A 1 67 ? -1.806 4.089 4.637 1.00 0.00 67 SER A CA 2
ATOM 2004 C C . SER A 1 67 ? -0.974 5.432 4.342 1.00 0.00 67 SER A C 2
ATOM 2005 O O . SER A 1 67 ? -0.627 6.145 5.267 1.00 0.00 67 SER A O 2
ATOM 2013 N N . GLY A 1 68 ? -0.649 5.760 3.016 1.00 0.00 68 GLY A N 2
ATOM 2014 C CA . GLY A 1 68 ? 0.145 7.002 2.614 1.00 0.00 68 GLY A CA 2
ATOM 2015 C C . GLY A 1 68 ? -0.697 8.082 1.911 1.00 0.00 68 GLY A C 2
ATOM 2016 O O . GLY A 1 68 ? -1.758 8.470 2.413 1.00 0.00 68 GLY A O 2
ATOM 2020 N N . SER A 1 69 ? -0.163 8.606 0.761 1.00 0.00 69 SER A N 2
ATOM 2021 C CA . SER A 1 69 ? -0.813 9.689 -0.030 1.00 0.00 69 SER A CA 2
ATOM 2022 C C . SER A 1 69 ? -0.474 9.560 -1.529 1.00 0.00 69 SER A C 2
ATOM 2023 O O . SER A 1 69 ? -1.369 9.602 -2.381 1.00 0.00 69 SER A O 2
ATOM 2031 N N . GLN A 1 70 ? 0.843 9.432 -1.835 1.00 0.00 70 GLN A N 2
ATOM 2032 C CA . GLN A 1 70 ? 1.381 9.330 -3.233 1.00 0.00 70 GLN A CA 2
ATOM 2033 C C . GLN A 1 70 ? 1.061 7.938 -3.835 1.00 0.00 70 GLN A C 2
ATOM 2034 O O . GLN A 1 70 ? 1.857 7.355 -4.575 1.00 0.00 70 GLN A O 2
ATOM 2048 N N . SER A 1 71 ? -0.088 7.395 -3.459 1.00 0.00 71 SER A N 2
ATOM 2049 C CA . SER A 1 71 ? -0.551 6.059 -3.868 1.00 0.00 71 SER A CA 2
ATOM 2050 C C . SER A 1 71 ? -0.818 5.849 -5.346 1.00 0.00 71 SER A C 2
ATOM 2051 O O . SER A 1 71 ? -0.773 4.704 -5.805 1.00 0.00 71 SER A O 2
ATOM 2059 N N . ALA A 1 72 ? -1.228 6.908 -6.065 1.00 0.00 72 ALA A N 2
ATOM 2060 C CA . ALA A 1 72 ? -1.647 6.759 -7.474 1.00 0.00 72 ALA A CA 2
ATOM 2061 C C . ALA A 1 72 ? -0.520 6.100 -8.316 1.00 0.00 72 ALA A C 2
ATOM 2062 O O . ALA A 1 72 ? -0.796 5.223 -9.165 1.00 0.00 72 ALA A O 2
ATOM 2069 N N . ASN A 1 73 ? 0.725 6.557 -8.122 1.00 0.00 73 ASN A N 2
ATOM 2070 C CA . ASN A 1 73 ? 1.864 6.055 -8.880 1.00 0.00 73 ASN A CA 2
ATOM 2071 C C . ASN A 1 73 ? 2.123 4.588 -8.549 1.00 0.00 73 ASN A C 2
ATOM 2072 O O . ASN A 1 73 ? 2.298 3.761 -9.444 1.00 0.00 73 ASN A O 2
ATOM 2083 N N . LEU A 1 74 ? 2.147 4.274 -7.258 1.00 0.00 74 LEU A N 2
ATOM 2084 C CA . LEU A 1 74 ? 2.385 2.903 -6.820 1.00 0.00 74 LEU A CA 2
ATOM 2085 C C . LEU A 1 74 ? 1.299 1.975 -7.353 1.00 0.00 74 LEU A C 2
ATOM 2086 O O . LEU A 1 74 ? 1.586 0.874 -7.823 1.00 0.00 74 LEU A O 2
ATOM 2102 N N . LEU A 1 75 ? 0.052 2.426 -7.276 1.00 0.00 75 LEU A N 2
ATOM 2103 C CA . LEU A 1 75 ? -1.071 1.627 -7.754 1.00 0.00 75 LEU A CA 2
ATOM 2104 C C . LEU A 1 75 ? -0.883 1.266 -9.223 1.00 0.00 75 LEU A C 2
ATOM 2105 O O . LEU A 1 75 ? -0.927 0.094 -9.595 1.00 0.00 75 LEU A O 2
ATOM 2121 N N . ALA A 1 76 ? -0.674 2.282 -10.055 1.00 0.00 76 ALA A N 2
ATOM 2122 C CA . ALA A 1 76 ? -0.481 2.060 -11.484 1.00 0.00 76 ALA A CA 2
ATOM 2123 C C . ALA A 1 76 ? 0.712 1.140 -11.726 1.00 0.00 76 ALA A C 2
ATOM 2124 O O . ALA A 1 76 ? 0.741 0.388 -12.701 1.00 0.00 76 ALA A O 2
ATOM 2131 N N . GLU A 1 77 ? 1.694 1.204 -10.833 1.00 0.00 77 GLU A N 2
ATOM 2132 C CA . GLU A 1 77 ? 2.884 0.372 -10.960 1.00 0.00 77 GLU A CA 2
ATOM 2133 C C . GLU A 1 77 ? 2.571 -1.072 -10.581 1.00 0.00 77 GLU A C 2
ATOM 2134 O O . GLU A 1 77 ? 2.746 -1.987 -11.386 1.00 0.00 77 GLU A O 2
ATOM 2146 N N . ALA A 1 78 ? 2.108 -1.269 -9.351 1.00 0.00 78 ALA A N 2
ATOM 2147 C CA . ALA A 1 78 ? 1.773 -2.607 -8.877 1.00 0.00 78 ALA A CA 2
ATOM 2148 C C . ALA A 1 78 ? 0.815 -3.294 -9.844 1.00 0.00 78 ALA A C 2
ATOM 2149 O O . ALA A 1 78 ? 0.922 -4.495 -10.091 1.00 0.00 78 ALA A O 2
ATOM 2156 N N . LYS A 1 79 ? -0.121 -2.523 -10.391 1.00 0.00 79 LYS A N 2
ATOM 2157 C CA . LYS A 1 79 ? -1.092 -3.069 -11.330 1.00 0.00 79 LYS A CA 2
ATOM 2158 C C . LYS A 1 79 ? -0.410 -3.465 -12.636 1.00 0.00 79 LYS A C 2
ATOM 2159 O O . LYS A 1 79 ? -0.790 -4.448 -13.272 1.00 0.00 79 LYS A O 2
ATOM 2178 N N . LYS A 1 80 ? 0.597 -2.693 -13.029 1.00 0.00 80 LYS A N 2
ATOM 2179 C CA . LYS A 1 80 ? 1.325 -2.973 -14.261 1.00 0.00 80 LYS A CA 2
ATOM 2180 C C . LYS A 1 80 ? 2.083 -4.291 -14.148 1.00 0.00 80 LYS A C 2
ATOM 2181 O O . LYS A 1 80 ? 2.186 -5.045 -15.115 1.00 0.00 80 LYS A O 2
ATOM 2200 N N . LEU A 1 81 ? 2.612 -4.564 -1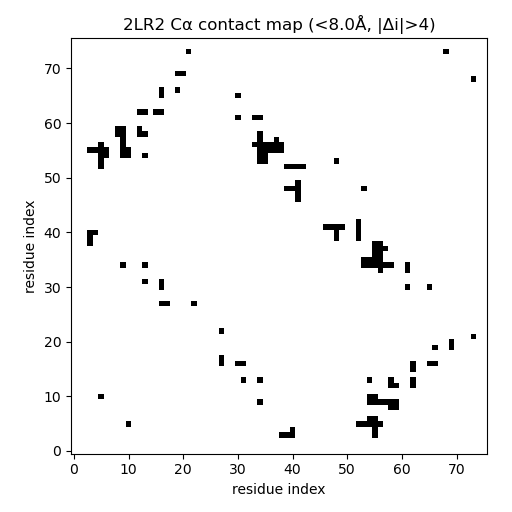2.958 1.00 0.00 81 LEU A N 2
ATOM 2201 C CA . LEU A 1 81 ? 3.358 -5.795 -12.729 1.00 0.00 81 LEU A CA 2
ATOM 2202 C C . LEU A 1 81 ? 2.410 -6.986 -12.634 1.00 0.00 81 LEU A C 2
ATOM 2203 O O . LEU A 1 81 ? 2.450 -7.892 -13.466 1.00 0.00 81 LEU A O 2
ATOM 2219 N N . ASN A 1 82 ? 1.559 -6.978 -11.614 1.00 0.00 82 ASN A N 2
ATOM 2220 C CA . ASN A 1 82 ? 0.604 -8.063 -11.420 1.00 0.00 82 ASN A CA 2
ATOM 2221 C C . ASN A 1 82 ? -0.005 -8.486 -12.753 1.00 0.00 82 ASN A C 2
ATOM 2222 O O . ASN A 1 82 ? -0.432 -9.629 -12.917 1.00 0.00 82 ASN A O 2
ATOM 2233 N N . ASP A 1 83 ? -0.040 -7.557 -13.703 1.00 0.00 83 ASP A N 2
ATOM 2234 C CA . ASP A 1 83 ? -0.599 -7.846 -15.019 1.00 0.00 83 ASP A CA 2
ATOM 2235 C C . ASP A 1 83 ? 0.487 -8.351 -15.962 1.00 0.00 83 ASP A C 2
ATOM 2236 O O . ASP A 1 83 ? 0.240 -9.221 -16.799 1.00 0.00 83 ASP A O 2
ATOM 2245 N N . ALA A 1 84 ? 1.689 -7.802 -15.822 1.00 0.00 84 ALA A N 2
ATOM 2246 C CA . ALA A 1 84 ? 2.806 -8.207 -16.668 1.00 0.00 84 ALA A CA 2
ATOM 2247 C C . ALA A 1 84 ? 3.393 -9.529 -16.186 1.00 0.00 84 ALA A C 2
ATOM 2248 O O . ALA A 1 84 ? 3.957 -10.292 -16.969 1.00 0.00 84 ALA A O 2
ATOM 2255 N N . GLN A 1 85 ? 3.254 -9.793 -14.890 1.00 0.00 85 GLN A N 2
ATOM 2256 C CA . GLN A 1 85 ? 3.775 -11.028 -14.313 1.00 0.00 85 GLN A CA 2
ATOM 2257 C C . GLN A 1 85 ? 2.647 -12.028 -14.083 1.00 0.00 85 GLN A C 2
ATOM 2258 O O . GLN A 1 85 ? 2.747 -12.903 -13.222 1.00 0.00 85 GLN A O 2
ATOM 2272 N N . ALA A 1 86 ? 1.575 -11.892 -14.856 1.00 0.00 86 ALA A N 2
ATOM 2273 C CA . ALA A 1 86 ? 0.433 -12.790 -14.727 1.00 0.00 86 ALA A CA 2
ATOM 2274 C C . ALA A 1 86 ? 0.460 -13.851 -15.823 1.00 0.00 86 ALA A C 2
ATOM 2275 O O . ALA A 1 86 ? 1.160 -13.709 -16.825 1.00 0.00 86 ALA A O 2
ATOM 2282 N N . PRO A 1 87 ? -0.285 -14.998 -15.685 1.00 0.00 87 PRO A N 2
ATOM 2283 C CA . PRO A 1 87 ? -0.279 -16.097 -16.753 1.00 0.00 87 PRO A CA 2
ATOM 2284 C C . PRO A 1 87 ? -0.817 -15.593 -18.109 1.00 0.00 87 PRO A C 2
ATOM 2285 O O . PRO A 1 87 ? -1.713 -14.748 -18.125 1.00 0.00 87 PRO A O 2
ATOM 2296 N N . LYS A 1 88 ? -0.256 -16.124 -19.232 1.00 0.00 88 LYS A N 2
ATOM 2297 C CA . LYS A 1 88 ? -0.661 -15.748 -20.620 1.00 0.00 88 LYS A CA 2
ATOM 2298 C C . LYS A 1 88 ? -0.552 -14.202 -20.816 1.00 0.00 88 LYS A C 2
ATOM 2299 O O . LYS A 1 88 ? 0.525 -13.735 -21.158 1.00 0.00 88 LYS A O 2
#

Nearest PDB structures (foldseek):
  2lr2-assembly1_A  TM=9.729E-01  e=1.225E-12  synthetic construct
  2lr2-assembly1_A  TM=1.013E+00  e=6.365E-14  synthetic construct

Secondary structure (DSSP, 8-state):
-------HHHHHHHHHHHT-SS--HHHHHHHHHHHHHTS---TT-SSS--GGGS--S-HHHHHHHHHHHHHHTS--

CATH classification: 1.20.5.420

Radius of gyration: 13.42 Å; Cα contacts (8 Å, |Δi|>4): 80; chains: 1; bounding box: 17×38×42 Å